Protein AF-A0A1S9AZ65-F1 (afdb_monomer_lite)

Radius of gyration: 19.3 Å; chains: 1; bounding box: 44×29×63 Å

Secondary structure (DSSP, 8-state):
-HHHHHHHHHHHHHHHHHHHHHHHHT---HHHHHHHHHTT-TT--HHHHHHHHHHHHHHHHHHHHHHHHHHHHHHTT-HHHHHHHHHHHHHHHHHHHHHHHHHS-S-S-HHHHHHHHHHHHHHHHHHHHHHHHHHHHHHHH--

Sequence (143 aa):
MTRILQRLFTGLLIVLLLGGIGNIILGVPADLADRSVTEDWGGVSDALLLRERVEATLWLLPWAALLGVTVWSIRYQRPVLFYWALLVGLSLLQVLPLMAVVAGRGTEPVWLYRFIVGMFGLLLLGQLTAVWQLIRLYRRGAS

Foldseek 3Di:
DVVVVLCVVLVVLVVVLCVLVCCLVVDDDVVNVVCCVVPVCPDPDVVVNVVVSVVSVVVNVLSVVLSVQSVVCVVVVPLLSNLVSLLVVLVVVLVVVVVVVVVPPPPDDPVVVVVSVVSNVVSVVSNVVSVVVNVVVVVVVVD

pLDDT: mean 78.17, std 14.32, range [46.81, 94.69]

Structure (mmCIF, N/CA/C/O backbone):
data_AF-A0A1S9AZ65-F1
#
_entry.id   AF-A0A1S9AZ65-F1
#
loop_
_atom_site.group_PDB
_atom_site.id
_atom_site.type_symbol
_atom_site.label_atom_id
_atom_site.label_alt_id
_atom_site.label_comp_id
_atom_site.label_asym_id
_atom_site.label_entity_id
_atom_site.label_seq_id
_atom_site.pdbx_PDB_ins_code
_atom_site.Cartn_x
_atom_site.Cartn_y
_atom_site.Cartn_z
_atom_site.occupancy
_atom_site.B_iso_or_equiv
_atom_site.auth_seq_id
_atom_site.auth_comp_id
_atom_site.auth_asym_id
_atom_site.auth_atom_id
_atom_site.pdbx_PDB_model_num
ATOM 1 N N . MET A 1 1 ? -13.312 10.356 12.622 1.00 54.31 1 MET A N 1
ATOM 2 C CA . MET A 1 1 ? -11.893 10.177 12.233 1.00 54.31 1 MET A CA 1
ATOM 3 C C . MET A 1 1 ? -11.679 8.964 11.318 1.00 54.31 1 MET A C 1
ATOM 5 O O . MET A 1 1 ? -11.091 9.127 10.260 1.00 54.31 1 MET A O 1
ATOM 9 N N . THR A 1 2 ? -12.236 7.788 11.635 1.00 71.25 2 THR A N 1
ATOM 10 C CA . THR A 1 2 ? -12.154 6.557 10.811 1.00 71.25 2 THR A CA 1
ATOM 11 C C . THR A 1 2 ? -12.604 6.715 9.356 1.00 71.25 2 THR A C 1
ATOM 13 O O . THR A 1 2 ? -11.919 6.224 8.472 1.00 71.25 2 THR A O 1
ATOM 16 N N . ARG A 1 3 ? -13.693 7.446 9.075 1.00 81.19 3 ARG A N 1
ATOM 17 C CA . ARG A 1 3 ? -14.205 7.608 7.695 1.00 81.19 3 ARG A CA 1
ATOM 18 C C . ARG A 1 3 ? -13.261 8.373 6.764 1.00 81.19 3 ARG A C 1
ATOM 20 O O . ARG A 1 3 ? -13.162 8.033 5.594 1.00 81.19 3 ARG A O 1
ATOM 27 N N . ILE A 1 4 ? -12.585 9.407 7.272 1.00 86.62 4 ILE A N 1
ATOM 28 C CA . ILE A 1 4 ? -11.627 10.188 6.473 1.00 86.62 4 ILE A CA 1
ATOM 29 C C . ILE A 1 4 ? -10.418 9.311 6.159 1.00 86.62 4 ILE A C 1
ATOM 31 O O . ILE A 1 4 ? -10.050 9.184 5.000 1.00 86.62 4 ILE A O 1
ATOM 35 N N . LEU A 1 5 ? -9.873 8.628 7.170 1.00 87.38 5 LEU A N 1
ATOM 36 C CA . LEU A 1 5 ? -8.752 7.705 6.995 1.00 87.38 5 LEU A CA 1
ATOM 37 C C . LEU A 1 5 ? -9.087 6.559 6.025 1.00 87.38 5 LEU A C 1
ATOM 39 O O . LEU A 1 5 ? -8.284 6.244 5.157 1.00 87.38 5 LEU A O 1
ATOM 43 N N . GLN A 1 6 ? -10.292 5.988 6.116 1.00 89.25 6 GLN A N 1
ATOM 44 C CA . GLN A 1 6 ? -10.793 4.976 5.179 1.00 89.25 6 GLN A CA 1
ATOM 45 C C . GLN A 1 6 ? -10.848 5.495 3.742 1.00 89.25 6 GLN A C 1
ATOM 47 O O . GLN A 1 6 ? -10.385 4.809 2.836 1.00 89.25 6 GLN A O 1
ATOM 52 N N . ARG A 1 7 ? -11.382 6.705 3.527 1.00 90.62 7 ARG A N 1
ATOM 53 C CA . ARG A 1 7 ? -11.445 7.328 2.196 1.00 90.62 7 ARG A CA 1
ATOM 54 C C . ARG A 1 7 ? -10.057 7.633 1.645 1.00 90.62 7 ARG A C 1
ATOM 56 O O . ARG A 1 7 ? -9.803 7.306 0.495 1.00 90.62 7 ARG A O 1
ATOM 63 N N . LEU A 1 8 ? -9.172 8.207 2.461 1.00 90.62 8 LEU A N 1
ATOM 64 C CA . LEU A 1 8 ? -7.802 8.524 2.053 1.00 90.62 8 LEU A CA 1
ATOM 65 C C . LEU A 1 8 ? -7.034 7.259 1.677 1.00 90.62 8 LEU A C 1
ATOM 67 O O . LEU A 1 8 ? -6.415 7.216 0.622 1.00 90.62 8 LEU A O 1
ATOM 71 N N . PHE A 1 9 ? -7.128 6.211 2.496 1.00 90.94 9 PHE A N 1
ATOM 72 C CA . PHE A 1 9 ? -6.431 4.958 2.232 1.00 90.94 9 PHE A CA 1
ATOM 73 C C . PHE A 1 9 ? -7.005 4.210 1.022 1.00 90.94 9 PHE A C 1
ATOM 75 O O . PHE A 1 9 ? -6.255 3.771 0.159 1.00 90.94 9 PHE A O 1
ATOM 82 N N . THR A 1 10 ? -8.333 4.129 0.900 1.00 92.75 10 THR A N 1
ATOM 83 C CA . THR A 1 10 ? -8.981 3.515 -0.274 1.00 92.75 10 THR A CA 1
ATOM 84 C C . THR A 1 10 ? -8.644 4.290 -1.549 1.00 92.75 10 THR A C 1
ATOM 86 O O . THR A 1 10 ? -8.306 3.686 -2.561 1.00 92.75 10 THR A O 1
ATOM 89 N N . GLY A 1 11 ? -8.690 5.626 -1.495 1.00 92.56 11 GLY A N 1
ATOM 90 C CA . GLY A 1 11 ? -8.317 6.496 -2.609 1.00 92.56 11 GLY A CA 1
ATOM 91 C C . GLY A 1 11 ? -6.857 6.316 -3.017 1.00 92.56 11 GLY A C 1
ATOM 92 O O . GLY A 1 11 ? -6.579 6.171 -4.202 1.00 92.56 11 GLY A O 1
ATOM 93 N N . LEU A 1 12 ? -5.941 6.229 -2.048 1.00 91.25 12 LEU A N 1
ATOM 94 C CA . LEU A 1 12 ? -4.529 5.938 -2.298 1.00 91.25 12 LEU A CA 1
ATOM 95 C C . LEU A 1 12 ? -4.347 4.601 -3.031 1.00 91.25 12 LEU A C 1
ATOM 97 O O . LEU A 1 12 ? -3.639 4.552 -4.031 1.00 91.25 12 LEU A O 1
ATOM 101 N N . LEU A 1 13 ? -5.019 3.536 -2.583 1.00 91.62 13 LEU A N 1
ATOM 102 C CA . LEU A 1 13 ? -4.942 2.223 -3.236 1.00 91.62 13 LEU A CA 1
ATOM 103 C C . LEU A 1 13 ? -5.494 2.243 -4.663 1.00 91.62 13 LEU A C 1
ATOM 105 O O . LEU A 1 13 ? -4.904 1.631 -5.549 1.00 91.62 13 LEU A O 1
ATOM 109 N N . ILE A 1 14 ? -6.590 2.968 -4.902 1.00 92.56 14 ILE A N 1
ATOM 110 C CA . ILE A 1 14 ? -7.137 3.148 -6.252 1.00 92.56 14 ILE A CA 1
ATOM 111 C C . ILE A 1 14 ? -6.130 3.881 -7.141 1.00 92.56 14 ILE A C 1
ATOM 113 O O . ILE A 1 14 ? -5.885 3.437 -8.256 1.00 92.56 14 ILE A O 1
ATOM 117 N N . VAL A 1 15 ? -5.515 4.963 -6.655 1.00 90.44 15 VAL A N 1
ATOM 118 C CA . VAL A 1 15 ? -4.503 5.714 -7.416 1.00 90.44 15 VAL A CA 1
ATOM 119 C C . VAL A 1 15 ? -3.294 4.838 -7.746 1.00 90.44 15 VAL A C 1
ATOM 121 O O . VAL A 1 15 ? -2.844 4.847 -8.888 1.00 90.44 15 VAL A O 1
ATOM 124 N N . LEU A 1 16 ? -2.802 4.039 -6.793 1.00 87.12 16 LEU A N 1
ATOM 125 C CA . LEU A 1 16 ? -1.688 3.110 -7.024 1.00 87.12 16 LEU A CA 1
ATOM 126 C C . LEU A 1 16 ? -2.032 2.052 -8.075 1.00 87.12 16 LEU A C 1
ATOM 128 O O . LEU A 1 16 ? -1.231 1.786 -8.968 1.00 87.12 16 LEU A O 1
ATOM 132 N N . LEU A 1 17 ? -3.235 1.479 -8.002 1.00 88.56 17 LEU A N 1
ATOM 133 C CA . LEU A 1 17 ? -3.701 0.497 -8.977 1.00 88.56 17 LEU A CA 1
ATOM 134 C C . LEU A 1 17 ? -3.888 1.111 -10.361 1.00 88.56 17 LEU A C 1
ATOM 136 O O . LEU A 1 17 ? -3.423 0.535 -11.335 1.00 88.56 17 LEU A O 1
ATOM 140 N N . LEU A 1 18 ? -4.521 2.281 -10.463 1.00 88.44 18 LEU A N 1
ATOM 141 C CA . LEU A 1 18 ? -4.693 2.975 -11.740 1.00 88.44 18 LEU A CA 1
ATOM 142 C C . LEU A 1 18 ? -3.348 3.391 -12.341 1.00 88.44 18 LEU A C 1
ATOM 144 O O . LEU A 1 18 ? -3.165 3.247 -13.545 1.00 88.44 18 LEU A O 1
ATOM 148 N N . GLY A 1 19 ? -2.398 3.847 -11.520 1.00 83.38 19 GLY A N 1
ATOM 149 C CA . GLY A 1 19 ? -1.040 4.166 -11.960 1.00 83.38 19 GLY A CA 1
ATOM 150 C C . GLY A 1 19 ? -0.297 2.935 -12.482 1.00 83.38 19 GLY A C 1
ATOM 151 O O . GLY A 1 19 ? 0.276 2.979 -13.568 1.00 83.38 19 GLY A O 1
ATOM 152 N N . GLY A 1 20 ? -0.362 1.812 -11.760 1.00 81.94 20 GLY A N 1
ATOM 153 C CA . GLY A 1 20 ? 0.269 0.567 -12.199 1.00 81.94 20 GLY A CA 1
ATOM 154 C C . GLY A 1 20 ? -0.396 -0.044 -13.436 1.00 81.94 20 GLY A C 1
ATOM 155 O O . GLY A 1 20 ? 0.300 -0.443 -14.363 1.00 81.94 20 GLY A O 1
ATOM 156 N N . ILE A 1 21 ? -1.732 -0.047 -13.511 1.00 83.00 21 ILE A N 1
ATOM 157 C CA . ILE A 1 21 ? -2.475 -0.475 -14.708 1.00 83.00 21 ILE A CA 1
ATOM 158 C C . ILE A 1 21 ? -2.145 0.441 -15.892 1.00 83.00 21 ILE A C 1
ATOM 160 O O . ILE A 1 21 ? -1.910 -0.052 -16.990 1.00 83.00 21 ILE A O 1
ATOM 164 N N . GLY A 1 22 ? -2.080 1.757 -15.674 1.00 78.31 22 GLY A N 1
ATOM 165 C CA . GLY A 1 22 ? -1.672 2.727 -16.689 1.00 78.31 22 GLY A CA 1
ATOM 166 C C . GLY A 1 22 ? -0.281 2.424 -17.241 1.00 78.31 22 GLY A C 1
ATOM 167 O O . GLY A 1 22 ? -0.111 2.408 -18.455 1.00 78.31 22 GLY A O 1
ATOM 168 N N . ASN A 1 23 ? 0.675 2.086 -16.372 1.00 72.06 23 ASN A N 1
ATOM 169 C CA . ASN A 1 23 ? 2.024 1.686 -16.777 1.00 72.06 23 ASN A CA 1
ATOM 170 C C . ASN A 1 23 ? 2.038 0.378 -17.597 1.00 72.06 23 ASN A C 1
ATOM 172 O O . ASN A 1 23 ? 2.802 0.250 -18.547 1.00 72.06 23 ASN A O 1
ATOM 176 N N . ILE A 1 24 ? 1.162 -0.581 -17.272 1.00 74.12 24 ILE A N 1
ATOM 177 C CA . ILE A 1 24 ? 1.030 -1.844 -18.023 1.00 74.12 24 ILE A CA 1
ATOM 178 C C . ILE A 1 24 ? 0.366 -1.625 -19.392 1.00 74.12 24 ILE A C 1
ATOM 180 O O . ILE A 1 24 ? 0.790 -2.220 -20.383 1.00 74.12 24 ILE A O 1
ATOM 184 N N . ILE A 1 25 ? -0.685 -0.797 -19.461 1.00 70.94 25 ILE A N 1
ATOM 185 C CA . ILE A 1 25 ? -1.472 -0.567 -20.686 1.00 70.94 25 ILE A CA 1
ATOM 186 C C . ILE A 1 25 ? -0.731 0.344 -21.667 1.00 70.94 25 ILE A C 1
ATOM 188 O O . ILE A 1 25 ? -0.703 0.051 -22.860 1.00 70.94 25 ILE A O 1
ATOM 192 N N . LEU A 1 26 ? -0.119 1.428 -21.185 1.00 66.25 26 LEU A N 1
ATOM 193 C CA . LEU A 1 26 ? 0.621 2.388 -22.016 1.00 66.25 26 LEU A CA 1
ATOM 194 C C . LEU A 1 26 ? 2.015 1.879 -22.415 1.00 66.25 26 LEU A C 1
ATOM 196 O O . LEU A 1 26 ? 2.817 2.659 -22.916 1.00 66.25 26 LEU A O 1
ATOM 200 N N . GLY A 1 27 ? 2.294 0.594 -22.177 1.00 54.38 27 GLY A N 1
ATOM 201 C CA . GLY A 1 27 ? 3.597 -0.052 -22.250 1.00 54.38 27 GLY A CA 1
ATOM 202 C C . GLY A 1 27 ? 4.443 0.310 -23.468 1.00 54.38 27 GLY A C 1
ATOM 203 O O . GLY A 1 27 ? 4.447 -0.406 -24.464 1.00 54.38 27 GLY A O 1
ATOM 204 N N . VAL A 1 28 ? 5.240 1.359 -23.302 1.00 50.47 28 VAL A N 1
ATOM 205 C CA . VAL A 1 28 ? 6.684 1.332 -23.504 1.00 50.47 28 VAL A CA 1
ATOM 206 C C . VAL A 1 28 ? 7.267 1.975 -22.243 1.00 50.47 28 VAL A C 1
ATOM 208 O O . VAL A 1 28 ? 7.140 3.191 -22.082 1.00 50.47 28 VAL A O 1
ATOM 211 N N . PRO A 1 29 ? 7.831 1.211 -21.288 1.00 54.34 29 PRO A N 1
ATOM 212 C CA . PRO A 1 29 ? 8.609 1.832 -20.227 1.00 54.34 29 PRO A CA 1
ATOM 213 C C . PRO A 1 29 ? 9.713 2.648 -20.906 1.00 54.34 29 PRO A C 1
ATOM 215 O O . PRO A 1 29 ? 10.338 2.165 -21.847 1.00 54.34 29 PRO A O 1
ATOM 218 N N . ALA A 1 30 ? 9.926 3.892 -20.477 1.00 50.28 30 ALA A N 1
ATOM 219 C CA . ALA A 1 30 ? 10.896 4.796 -21.105 1.00 50.28 30 ALA A CA 1
ATOM 220 C C . ALA A 1 30 ? 12.295 4.156 -21.255 1.00 50.28 30 ALA A C 1
ATOM 222 O O . ALA A 1 30 ? 12.993 4.413 -22.227 1.00 50.28 30 ALA A O 1
ATOM 223 N N . ASP A 1 31 ? 12.639 3.233 -20.353 1.00 49.84 31 ASP A N 1
ATOM 224 C CA . ASP A 1 31 ? 13.863 2.426 -20.382 1.00 49.84 31 ASP A CA 1
ATOM 225 C C . ASP A 1 31 ? 13.941 1.480 -21.607 1.00 49.84 31 ASP A C 1
ATOM 227 O O . ASP A 1 31 ? 15.008 1.306 -22.184 1.00 49.84 31 ASP A O 1
ATOM 231 N N . LEU A 1 32 ? 12.821 0.911 -22.084 1.00 49.16 32 LEU A N 1
ATOM 232 C CA . LEU A 1 32 ? 12.785 0.107 -23.319 1.00 49.16 32 LEU A CA 1
ATOM 233 C C . LEU A 1 32 ? 12.868 0.975 -24.581 1.00 49.16 32 LEU A C 1
ATOM 235 O O . LEU A 1 32 ? 13.454 0.536 -25.566 1.00 49.16 32 LEU A O 1
ATOM 239 N N . ALA A 1 33 ? 12.322 2.196 -24.565 1.00 48.72 33 ALA A N 1
ATOM 240 C CA . ALA A 1 33 ? 12.480 3.131 -25.681 1.00 48.72 33 ALA A CA 1
ATOM 241 C C . ALA A 1 33 ? 13.954 3.545 -25.838 1.00 48.72 33 ALA A C 1
ATOM 243 O O . ALA A 1 33 ? 14.498 3.444 -26.937 1.00 48.72 33 ALA A O 1
ATOM 244 N N . ASP A 1 34 ? 14.627 3.897 -24.740 1.00 50.00 34 ASP A N 1
ATOM 245 C CA . ASP A 1 34 ? 16.045 4.284 -24.753 1.00 50.00 34 ASP A CA 1
ATOM 246 C C . ASP A 1 34 ? 16.982 3.098 -25.058 1.00 50.00 34 ASP A C 1
ATOM 248 O O . ASP A 1 34 ? 17.971 3.246 -25.789 1.00 50.00 34 ASP A O 1
ATOM 252 N N . ARG A 1 35 ? 16.652 1.886 -24.586 1.00 50.38 35 ARG A N 1
ATOM 253 C CA . ARG A 1 35 ? 17.406 0.665 -24.927 1.00 50.38 35 ARG A CA 1
ATOM 254 C C . ARG A 1 35 ? 17.186 0.214 -26.364 1.00 50.38 35 ARG A C 1
ATOM 256 O O . ARG A 1 35 ? 18.152 -0.189 -27.004 1.00 50.38 35 ARG A O 1
ATOM 263 N N . SER A 1 36 ? 15.974 0.364 -26.907 1.00 49.69 36 SER A N 1
ATOM 264 C CA . SER A 1 36 ? 15.669 0.034 -28.311 1.00 49.69 36 SER A CA 1
ATOM 265 C C . SER A 1 36 ? 16.539 0.794 -29.315 1.00 49.69 36 SER A C 1
ATOM 267 O O . SER A 1 36 ? 16.862 0.265 -30.376 1.00 49.69 36 SER A O 1
ATOM 269 N N . VAL A 1 37 ? 16.960 2.008 -28.946 1.00 52.22 37 VAL A N 1
ATOM 270 C CA . VAL A 1 37 ? 17.804 2.892 -29.761 1.00 52.22 37 VAL A CA 1
ATOM 271 C C . VAL A 1 37 ? 19.297 2.591 -29.590 1.00 52.22 37 VAL A C 1
ATOM 273 O O . VAL A 1 37 ? 20.075 2.817 -30.513 1.00 52.22 37 VAL A O 1
ATOM 276 N N . THR A 1 38 ? 19.715 2.086 -28.427 1.00 53.28 38 THR A N 1
ATOM 277 C CA . THR A 1 38 ? 21.135 1.855 -28.104 1.00 53.28 38 THR A CA 1
ATOM 278 C C . THR A 1 38 ? 21.612 0.423 -28.368 1.00 53.28 38 THR A C 1
ATOM 280 O O . THR A 1 38 ? 22.791 0.231 -28.657 1.00 53.28 38 THR A O 1
ATOM 283 N N . GLU A 1 39 ? 20.723 -0.572 -28.337 1.00 52.06 39 GLU A N 1
ATOM 284 C CA . GLU A 1 39 ? 21.054 -1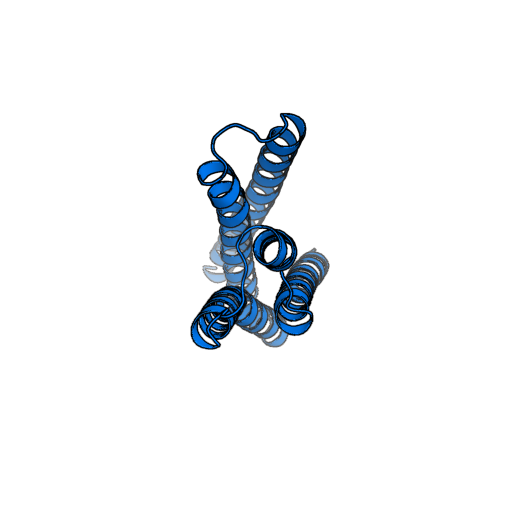.999 -28.487 1.00 52.06 39 GLU A CA 1
ATOM 285 C C . GLU A 1 39 ? 20.316 -2.648 -29.680 1.00 52.06 39 GLU A C 1
ATOM 287 O O . GLU A 1 39 ? 19.653 -3.653 -29.494 1.00 52.06 39 GLU A O 1
ATOM 292 N N . ASP A 1 40 ? 20.369 -2.063 -30.886 1.00 52.72 40 ASP A N 1
ATOM 293 C CA . ASP A 1 40 ? 19.879 -2.624 -32.175 1.00 52.72 40 ASP A CA 1
ATOM 294 C C . ASP A 1 40 ? 18.821 -3.751 -32.047 1.00 52.72 40 ASP A C 1
ATOM 296 O O . ASP A 1 40 ? 19.062 -4.932 -32.316 1.00 52.72 40 ASP A O 1
ATOM 300 N N . TRP A 1 41 ? 17.637 -3.391 -31.535 1.00 54.75 41 TRP A N 1
ATOM 301 C CA . TRP A 1 41 ? 16.602 -4.337 -31.111 1.00 54.75 41 TRP A CA 1
ATOM 302 C C . TRP A 1 41 ? 15.759 -4.847 -32.291 1.00 54.75 41 TRP A C 1
ATOM 304 O O . TRP A 1 41 ? 14.527 -4.843 -32.254 1.00 54.75 41 TRP A O 1
ATOM 314 N N . GLY A 1 42 ? 16.409 -5.395 -33.319 1.00 49.50 42 GLY A N 1
ATOM 315 C CA . GLY A 1 42 ? 15.756 -6.185 -34.372 1.00 49.50 42 GLY A CA 1
ATOM 316 C C . GLY A 1 42 ? 15.066 -7.469 -33.869 1.00 49.50 42 GLY A C 1
ATOM 317 O O . GLY A 1 42 ? 14.580 -8.260 -34.674 1.00 49.50 42 GLY A O 1
ATOM 318 N N . GLY A 1 43 ? 15.015 -7.698 -32.551 1.00 49.34 43 GLY A N 1
ATOM 319 C CA . GLY A 1 43 ? 14.444 -8.891 -31.937 1.00 49.34 43 GLY A CA 1
ATOM 320 C C . GLY A 1 43 ? 14.182 -8.767 -30.436 1.00 49.34 43 GLY A C 1
ATOM 321 O O . GLY A 1 43 ? 14.640 -9.625 -29.679 1.00 49.34 43 GLY A O 1
ATOM 322 N N . VAL A 1 44 ? 13.423 -7.757 -29.976 1.00 54.84 44 VAL A N 1
ATOM 323 C CA . VAL A 1 44 ? 12.746 -7.879 -28.666 1.00 54.84 44 VAL A CA 1
ATOM 324 C C . VAL A 1 44 ? 11.841 -9.105 -28.779 1.00 54.84 44 VAL A C 1
ATOM 326 O O . VAL A 1 44 ? 10.777 -9.037 -29.388 1.00 54.84 44 VAL A O 1
ATOM 329 N N . SER A 1 45 ? 12.278 -10.264 -28.282 1.00 60.25 45 SER A N 1
ATOM 330 C CA . SER A 1 45 ? 11.423 -11.449 -28.335 1.00 60.25 45 SER A CA 1
ATOM 331 C C . SER A 1 45 ? 10.130 -11.137 -27.581 1.00 60.25 45 SER A C 1
ATOM 333 O O . SER A 1 45 ? 10.187 -10.584 -26.479 1.00 60.25 45 SER A O 1
ATOM 335 N N . ASP A 1 46 ? 8.978 -11.518 -28.132 1.00 65.75 46 ASP A N 1
ATOM 336 C CA . ASP A 1 46 ? 7.679 -11.371 -27.460 1.00 65.75 46 ASP A CA 1
ATOM 337 C C . ASP A 1 46 ? 7.708 -11.926 -26.025 1.00 65.75 46 ASP A C 1
ATOM 339 O O . ASP A 1 46 ? 7.008 -11.440 -25.140 1.00 65.75 46 ASP A O 1
ATOM 343 N N . ALA A 1 47 ? 8.586 -12.900 -25.763 1.00 64.62 47 ALA A N 1
ATOM 344 C CA . ALA A 1 47 ? 8.840 -13.471 -24.448 1.00 64.62 47 ALA A CA 1
ATOM 345 C C . ALA A 1 47 ? 9.368 -12.461 -23.409 1.00 64.62 47 ALA A C 1
ATOM 347 O O . ALA A 1 47 ? 9.006 -12.564 -22.236 1.00 64.62 47 ALA A O 1
ATOM 348 N N . LEU A 1 48 ? 10.192 -11.484 -23.803 1.00 68.75 48 LEU A N 1
ATOM 349 C CA . LEU A 1 48 ? 10.752 -10.483 -22.886 1.00 68.75 48 LEU A CA 1
ATOM 350 C C . LEU A 1 48 ? 9.695 -9.435 -22.503 1.00 68.75 48 LEU A C 1
ATOM 352 O O . LEU A 1 48 ? 9.498 -9.167 -21.319 1.00 68.75 48 LEU A O 1
ATOM 356 N N . LEU A 1 49 ? 8.922 -8.959 -23.485 1.00 68.31 49 LEU A N 1
ATOM 357 C CA . LEU A 1 49 ? 7.765 -8.083 -23.256 1.00 68.31 49 LEU A CA 1
ATOM 358 C C . LEU A 1 49 ? 6.679 -8.777 -22.424 1.00 68.31 49 LEU A C 1
ATOM 360 O O . LEU A 1 49 ? 6.078 -8.166 -21.538 1.00 68.31 49 LEU A O 1
ATOM 364 N N . LEU A 1 50 ? 6.434 -10.067 -22.676 1.00 72.31 50 LEU A N 1
ATOM 365 C CA . LEU A 1 50 ? 5.500 -10.868 -21.889 1.00 72.31 50 LEU A CA 1
ATOM 366 C C . LEU A 1 50 ? 5.979 -11.004 -20.439 1.00 72.31 50 LEU A C 1
ATOM 368 O O . LEU A 1 50 ? 5.175 -10.851 -19.520 1.00 72.31 50 LEU A O 1
ATOM 372 N N . ARG A 1 51 ? 7.277 -11.248 -20.220 1.00 76.00 51 ARG A N 1
ATOM 373 C CA . ARG A 1 51 ? 7.862 -11.358 -18.878 1.00 76.00 51 ARG A CA 1
ATOM 374 C C . ARG A 1 51 ? 7.705 -10.065 -18.086 1.00 76.00 51 ARG A C 1
ATOM 376 O O . ARG A 1 51 ? 7.242 -10.125 -16.950 1.00 76.00 51 ARG A O 1
ATOM 383 N N . GLU A 1 52 ? 8.028 -8.919 -18.676 1.00 71.62 52 GLU A N 1
ATOM 384 C CA . GLU A 1 52 ? 7.887 -7.625 -18.000 1.00 71.62 52 GLU A CA 1
ATOM 385 C C . GLU A 1 52 ? 6.424 -7.292 -17.689 1.00 71.62 52 GLU A C 1
ATOM 387 O O . GLU A 1 52 ? 6.112 -6.827 -16.592 1.00 71.62 52 GLU A O 1
ATOM 392 N N . ARG A 1 53 ? 5.492 -7.607 -18.600 1.00 74.50 53 ARG A N 1
ATOM 393 C CA . ARG A 1 53 ? 4.049 -7.456 -18.339 1.00 74.50 53 ARG A CA 1
ATOM 394 C C . ARG A 1 53 ? 3.569 -8.360 -17.210 1.00 74.50 53 ARG A C 1
ATOM 396 O O . ARG A 1 53 ? 2.772 -7.920 -16.380 1.00 74.50 53 ARG A O 1
ATOM 403 N N . VAL A 1 54 ? 4.032 -9.609 -17.169 1.00 78.69 54 VAL A N 1
ATOM 404 C CA . VAL A 1 54 ? 3.706 -10.547 -16.086 1.00 78.69 54 VAL A CA 1
ATOM 405 C C . VAL A 1 54 ? 4.266 -10.031 -14.766 1.00 78.69 54 VAL A C 1
ATOM 407 O O . VAL A 1 54 ? 3.521 -9.956 -13.795 1.00 78.69 54 VAL A O 1
ATOM 410 N N . GLU A 1 55 ? 5.526 -9.603 -14.729 1.00 76.81 55 GLU A N 1
ATOM 411 C CA . GLU A 1 55 ? 6.154 -9.051 -13.528 1.00 76.81 55 GLU A CA 1
ATOM 412 C C . GLU A 1 55 ? 5.420 -7.799 -13.025 1.00 76.81 55 GLU A C 1
ATOM 414 O O . GLU A 1 55 ? 5.042 -7.730 -11.853 1.00 76.81 55 GLU A O 1
ATOM 419 N N . ALA A 1 56 ? 5.102 -6.860 -13.918 1.00 74.12 56 ALA A N 1
ATOM 420 C CA . ALA A 1 56 ? 4.321 -5.671 -13.587 1.00 74.12 56 ALA A CA 1
ATOM 421 C C . ALA A 1 56 ? 2.900 -6.015 -13.095 1.00 74.12 56 ALA A C 1
ATOM 423 O O . ALA A 1 56 ? 2.389 -5.387 -12.167 1.00 74.12 56 ALA A O 1
ATOM 424 N N . THR A 1 57 ? 2.265 -7.044 -13.664 1.00 80.75 57 THR A N 1
ATOM 425 C CA . THR A 1 57 ? 0.941 -7.515 -13.221 1.00 80.75 57 THR A 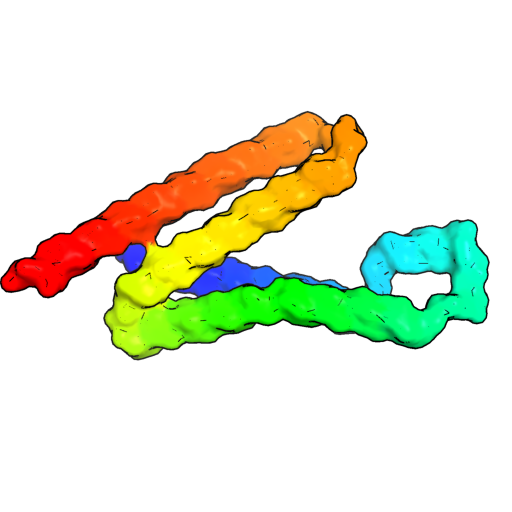CA 1
ATOM 426 C C . THR A 1 57 ? 1.011 -8.157 -11.837 1.00 80.75 57 THR A C 1
ATOM 428 O O . THR A 1 57 ? 0.164 -7.881 -10.984 1.00 80.75 57 THR A O 1
ATOM 431 N N . LEU A 1 58 ? 2.031 -8.980 -11.580 1.00 83.56 58 LEU A N 1
ATOM 432 C CA . LEU A 1 58 ? 2.263 -9.591 -10.270 1.00 83.56 58 LEU A CA 1
ATOM 433 C C . LEU A 1 58 ? 2.464 -8.522 -9.192 1.00 83.56 58 LEU A C 1
ATOM 435 O O . LEU A 1 58 ? 1.967 -8.678 -8.077 1.00 83.56 58 LEU A O 1
ATOM 439 N N . TRP A 1 59 ? 3.095 -7.401 -9.544 1.00 80.25 59 TRP A N 1
ATOM 440 C CA . TRP A 1 59 ? 3.249 -6.245 -8.663 1.00 80.25 59 TRP A CA 1
ATOM 441 C C . TRP A 1 59 ? 1.933 -5.567 -8.271 1.00 80.25 59 TRP A C 1
ATOM 443 O O . TRP A 1 59 ? 1.859 -4.965 -7.198 1.00 80.25 59 TRP A O 1
ATOM 453 N N . LEU A 1 60 ? 0.879 -5.678 -9.083 1.00 85.12 60 LEU A N 1
ATOM 454 C CA . LEU A 1 60 ? -0.438 -5.123 -8.759 1.00 85.12 60 LEU A CA 1
ATOM 455 C C . LEU A 1 60 ? -1.258 -6.013 -7.822 1.00 85.12 60 LEU A C 1
ATOM 457 O O . LEU A 1 60 ? -2.148 -5.507 -7.131 1.00 85.12 60 LEU A O 1
ATOM 461 N N . LEU A 1 61 ? -0.972 -7.319 -7.768 1.00 88.00 6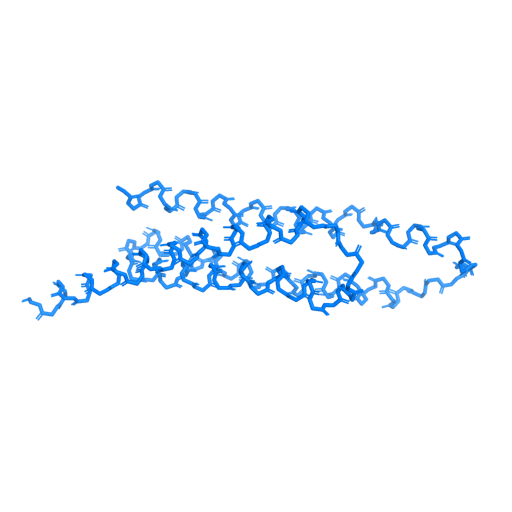1 LEU A N 1
ATOM 462 C CA . LEU A 1 61 ? -1.759 -8.276 -6.984 1.00 88.00 61 LEU A CA 1
ATOM 463 C C . LEU A 1 61 ? -1.831 -7.927 -5.489 1.00 88.00 61 LEU A C 1
ATOM 465 O O . LEU A 1 61 ? -2.947 -7.919 -4.958 1.00 88.00 61 LEU A O 1
ATOM 469 N N . PRO A 1 62 ? -0.723 -7.582 -4.795 1.00 88.81 62 PRO A N 1
ATOM 470 C CA . PRO A 1 62 ? -0.785 -7.195 -3.388 1.00 88.81 62 PRO A CA 1
ATOM 471 C C . PRO A 1 62 ? -1.695 -5.985 -3.162 1.00 88.81 62 PRO A C 1
ATOM 473 O O . PRO A 1 62 ? -2.486 -5.981 -2.221 1.00 88.81 62 PRO A O 1
ATOM 476 N N . TRP A 1 63 ? -1.649 -4.989 -4.052 1.00 90.88 63 TRP A N 1
ATOM 477 C CA . TRP A 1 63 ? -2.467 -3.778 -3.956 1.00 90.88 63 TRP A CA 1
ATOM 478 C C . TRP A 1 63 ? -3.947 -4.054 -4.216 1.00 90.88 63 TRP A C 1
ATOM 480 O O . TRP A 1 63 ? -4.805 -3.539 -3.495 1.00 90.88 63 TRP A O 1
ATOM 490 N N . ALA A 1 64 ? -4.254 -4.908 -5.194 1.00 90.56 64 ALA A N 1
ATOM 491 C CA . ALA A 1 64 ? -5.621 -5.310 -5.511 1.00 90.56 64 ALA A CA 1
ATOM 492 C C . ALA A 1 64 ? -6.240 -6.117 -4.361 1.00 90.56 64 ALA A C 1
ATOM 494 O O . ALA A 1 64 ? -7.365 -5.836 -3.937 1.00 90.56 64 ALA A O 1
ATOM 495 N N . ALA A 1 65 ? -5.483 -7.064 -3.798 1.00 92.38 65 ALA A N 1
ATOM 496 C CA . ALA A 1 65 ? -5.895 -7.822 -2.623 1.00 92.38 65 ALA A CA 1
ATOM 497 C C . ALA A 1 65 ? -6.136 -6.897 -1.420 1.00 92.38 65 ALA A C 1
ATOM 499 O O . ALA A 1 65 ? -7.171 -6.994 -0.754 1.00 92.38 65 ALA A O 1
ATOM 500 N N . LEU A 1 66 ? -5.228 -5.947 -1.176 1.00 94.25 66 LEU A N 1
ATOM 501 C CA . LEU A 1 66 ? -5.352 -4.990 -0.080 1.00 94.25 66 LEU A CA 1
ATOM 502 C C . LEU A 1 66 ? -6.570 -4.073 -0.242 1.00 94.25 66 LEU A C 1
ATOM 504 O O . LEU A 1 66 ? -7.278 -3.813 0.735 1.00 94.25 66 LEU A O 1
ATOM 508 N N . LEU A 1 67 ? -6.850 -3.612 -1.464 1.00 94.25 67 LEU A N 1
ATOM 509 C CA . LEU A 1 67 ? -8.057 -2.849 -1.770 1.00 94.25 67 LEU A CA 1
ATOM 510 C C . LEU A 1 67 ? -9.309 -3.690 -1.502 1.00 94.25 67 LEU A C 1
ATOM 512 O O . LEU A 1 67 ? -10.229 -3.206 -0.842 1.00 94.25 67 LEU A O 1
ATOM 516 N N . GLY A 1 68 ? -9.321 -4.954 -1.931 1.00 94.38 68 GLY A N 1
ATOM 517 C CA . GLY A 1 68 ? -10.414 -5.888 -1.660 1.00 94.38 68 GLY A CA 1
ATOM 518 C C . GLY A 1 68 ? -10.693 -6.039 -0.162 1.00 94.38 68 GLY A C 1
ATOM 519 O O . GLY A 1 68 ? -11.826 -5.835 0.280 1.00 94.38 68 GLY A O 1
ATOM 520 N N . VAL A 1 69 ? -9.654 -6.300 0.640 1.00 94.00 69 VAL A N 1
ATOM 521 C CA . VAL A 1 69 ? -9.765 -6.399 2.108 1.00 94.00 69 VAL A CA 1
ATOM 522 C C . VAL A 1 69 ? -10.216 -5.071 2.722 1.00 94.00 69 VAL A C 1
ATOM 524 O O . VAL A 1 69 ? -11.050 -5.063 3.630 1.00 94.00 69 VAL A O 1
ATOM 527 N N . THR A 1 70 ? -9.728 -3.941 2.211 1.00 93.12 70 THR A N 1
ATOM 528 C CA . THR A 1 70 ? -10.100 -2.604 2.695 1.00 93.12 70 THR A CA 1
ATOM 529 C C . THR A 1 70 ? -11.581 -2.328 2.446 1.00 93.12 70 THR A C 1
ATOM 531 O O . THR A 1 70 ? -12.312 -2.012 3.386 1.00 93.12 70 THR A O 1
ATOM 534 N N . VAL A 1 71 ? -12.064 -2.525 1.218 1.00 93.81 71 VAL A N 1
ATOM 535 C CA . VAL A 1 71 ? -13.481 -2.344 0.864 1.00 93.81 71 VAL A CA 1
ATOM 536 C C . VAL A 1 71 ? -14.361 -3.307 1.657 1.00 93.81 71 VAL A C 1
ATOM 538 O O . VAL A 1 71 ? -15.390 -2.896 2.198 1.00 93.81 71 VAL A O 1
ATOM 541 N N . TRP A 1 72 ? -13.939 -4.566 1.798 1.00 94.69 72 TRP A N 1
ATOM 542 C CA . TRP A 1 72 ? -14.640 -5.557 2.608 1.00 94.69 72 TRP A CA 1
ATOM 543 C C . TRP A 1 72 ? -14.752 -5.112 4.072 1.00 94.69 72 TRP A C 1
ATOM 545 O O . TRP A 1 72 ? -15.845 -5.100 4.640 1.00 94.69 72 TRP A O 1
ATOM 555 N N . SER A 1 73 ? -13.654 -4.648 4.670 1.00 92.44 73 SER A N 1
ATOM 556 C CA . SER A 1 73 ? -13.642 -4.163 6.053 1.00 92.44 73 SER A CA 1
ATOM 557 C C . SER A 1 73 ? -14.585 -2.973 6.273 1.00 92.44 73 SER A C 1
ATOM 559 O O . SER A 1 73 ? -15.242 -2.893 7.312 1.00 92.44 73 SER A O 1
ATOM 561 N N . ILE A 1 74 ? -14.714 -2.084 5.281 1.00 90.81 74 ILE A N 1
ATOM 562 C CA . ILE A 1 74 ? -15.622 -0.933 5.325 1.00 90.81 74 ILE A CA 1
ATOM 563 C C . ILE A 1 74 ? -17.075 -1.400 5.193 1.00 90.81 74 ILE A C 1
ATOM 565 O O . ILE A 1 74 ? -17.912 -1.018 6.012 1.00 90.81 74 ILE A O 1
ATOM 569 N N . ARG A 1 75 ? -17.372 -2.260 4.209 1.00 91.62 75 ARG A N 1
ATOM 570 C CA . ARG A 1 75 ? -18.729 -2.766 3.938 1.00 91.62 75 ARG A CA 1
ATOM 571 C C . ARG A 1 75 ? -19.320 -3.506 5.135 1.00 91.62 75 ARG A C 1
ATOM 573 O O . ARG A 1 75 ? -20.482 -3.294 5.464 1.00 91.62 75 ARG A O 1
ATOM 580 N N . TYR A 1 76 ? -18.521 -4.345 5.788 1.00 91.19 76 TYR A N 1
ATOM 581 C CA . TYR A 1 76 ? -18.954 -5.133 6.945 1.00 91.19 76 TYR A CA 1
ATOM 582 C C . TYR A 1 76 ? -18.681 -4.442 8.286 1.00 91.19 76 TYR A C 1
ATOM 584 O O . TYR A 1 76 ? -18.818 -5.075 9.329 1.00 91.19 76 TYR A O 1
ATOM 592 N N . GLN A 1 77 ? -18.281 -3.164 8.268 1.00 88.62 77 GLN A N 1
ATOM 593 C CA . GLN A 1 77 ? -17.991 -2.369 9.463 1.00 88.62 77 GLN A CA 1
ATOM 594 C C . GLN A 1 77 ? -17.046 -3.087 10.442 1.00 88.62 77 GLN A C 1
ATOM 596 O O . GLN A 1 77 ? -17.250 -3.064 11.653 1.00 88.62 77 GLN A O 1
ATOM 601 N N . ARG A 1 78 ? -16.001 -3.741 9.918 1.00 88.50 78 ARG A N 1
ATOM 602 C CA . ARG A 1 78 ? -14.993 -4.475 10.696 1.00 88.50 78 ARG A CA 1
ATOM 603 C C . ARG A 1 78 ? -13.746 -3.603 10.884 1.00 88.50 78 ARG A C 1
ATOM 605 O O . ARG A 1 78 ? -12.800 -3.721 10.102 1.00 88.50 78 ARG A O 1
ATOM 612 N N . PRO A 1 79 ? -13.696 -2.729 11.909 1.00 86.19 79 PRO A N 1
ATOM 613 C CA . PRO A 1 79 ? -12.609 -1.765 12.063 1.00 86.19 79 PRO A CA 1
ATOM 614 C C . PRO A 1 79 ? -11.256 -2.439 12.309 1.00 86.19 79 PRO A C 1
ATOM 616 O O . PRO A 1 79 ? -10.242 -1.944 11.838 1.00 86.19 79 PRO A O 1
ATOM 619 N N . VAL A 1 80 ? -11.233 -3.588 12.991 1.00 88.62 80 VAL A N 1
ATOM 620 C CA . VAL A 1 80 ? -10.002 -4.351 13.252 1.00 88.62 80 VAL A CA 1
ATOM 621 C C . VAL A 1 80 ? -9.332 -4.768 11.942 1.00 88.62 80 VA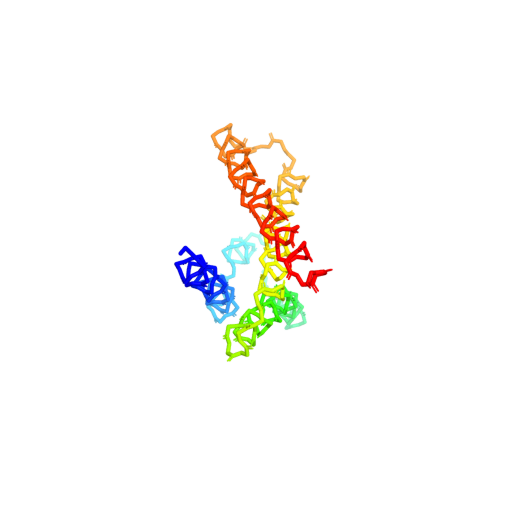L A C 1
ATOM 623 O O . VAL A 1 80 ? -8.144 -4.528 11.757 1.00 88.62 80 VAL A O 1
ATOM 626 N N . LEU A 1 81 ? -10.103 -5.316 11.000 1.00 90.38 81 LEU A N 1
ATOM 627 C CA . LEU A 1 81 ? -9.585 -5.706 9.687 1.00 90.38 81 LEU A CA 1
ATOM 628 C C . LEU A 1 81 ? -9.114 -4.504 8.871 1.00 90.38 81 LEU A C 1
ATOM 630 O O . LEU A 1 81 ? -8.108 -4.605 8.179 1.00 90.38 81 LEU A O 1
ATOM 634 N N . PHE A 1 82 ? -9.804 -3.365 8.984 1.00 92.19 82 PHE A N 1
ATOM 635 C CA . PHE A 1 82 ? -9.362 -2.131 8.340 1.00 92.19 82 PHE A CA 1
ATOM 636 C C . PHE A 1 82 ? -7.982 -1.701 8.849 1.00 92.19 82 PHE A C 1
ATOM 638 O O . PHE A 1 82 ? -7.105 -1.400 8.048 1.00 92.19 82 PHE A O 1
ATOM 645 N N . TYR A 1 83 ? -7.766 -1.691 10.168 1.00 91.31 83 TYR A N 1
ATOM 646 C CA . TYR A 1 83 ? -6.473 -1.299 10.731 1.00 91.31 83 TYR A CA 1
ATOM 647 C C . TYR A 1 83 ? -5.361 -2.304 10.417 1.00 91.31 83 TYR A C 1
ATOM 649 O O . TYR A 1 83 ? -4.228 -1.884 10.204 1.00 91.31 83 TYR A O 1
ATOM 657 N N . TRP A 1 84 ? -5.674 -3.597 10.306 1.00 89.81 84 TRP A N 1
ATOM 658 C CA . TRP A 1 84 ? -4.732 -4.591 9.785 1.00 89.81 84 TRP A CA 1
ATOM 659 C C . TRP A 1 84 ? -4.359 -4.329 8.324 1.00 89.81 84 TRP A C 1
ATOM 661 O O . TRP A 1 84 ? -3.176 -4.280 8.002 1.00 89.81 84 TRP A O 1
ATOM 671 N N . ALA A 1 85 ? -5.345 -4.102 7.452 1.00 92.31 85 ALA A N 1
ATOM 672 C CA . ALA A 1 85 ? -5.097 -3.770 6.049 1.00 92.31 85 ALA A CA 1
ATOM 673 C C . ALA A 1 85 ? -4.296 -2.467 5.907 1.00 92.31 85 ALA A C 1
ATOM 675 O O . ALA A 1 85 ? -3.372 -2.394 5.101 1.00 92.31 85 ALA A O 1
ATOM 676 N N . LEU A 1 86 ? -4.602 -1.465 6.736 1.00 91.56 86 LEU A N 1
ATOM 677 C CA . LEU A 1 86 ? -3.854 -0.215 6.807 1.00 91.56 86 LEU A CA 1
ATOM 678 C C . LEU A 1 86 ? -2.396 -0.461 7.208 1.00 91.56 86 LEU A C 1
ATOM 680 O O . LEU A 1 86 ? -1.503 0.039 6.536 1.00 91.56 86 LEU A O 1
ATOM 684 N N . LEU A 1 87 ? -2.141 -1.251 8.256 1.00 92.81 87 LEU A N 1
ATOM 685 C CA . LEU A 1 87 ? -0.778 -1.587 8.678 1.00 92.81 87 LEU A CA 1
ATOM 686 C C . LEU A 1 87 ? 0.006 -2.289 7.572 1.00 92.81 87 LEU A C 1
ATOM 688 O O . LEU A 1 87 ? 1.110 -1.858 7.254 1.00 92.81 87 LEU A O 1
ATOM 692 N N . VAL A 1 88 ? -0.581 -3.318 6.957 1.00 92.25 88 VAL A N 1
ATOM 693 C CA . VAL A 1 88 ? 0.058 -4.057 5.859 1.00 92.25 88 VAL A CA 1
ATOM 694 C C . VAL A 1 88 ? 0.344 -3.130 4.676 1.00 92.25 88 VAL A C 1
ATOM 696 O O . VAL A 1 88 ? 1.454 -3.142 4.151 1.00 92.25 88 VAL A O 1
ATOM 699 N N . GLY A 1 89 ? -0.609 -2.279 4.291 1.00 90.75 89 GLY A N 1
ATOM 700 C CA . GLY A 1 89 ? -0.420 -1.327 3.195 1.00 90.75 89 GLY A CA 1
ATOM 701 C C . GLY A 1 89 ? 0.673 -0.303 3.457 1.00 90.75 89 GLY A C 1
ATOM 702 O O . GLY A 1 89 ? 1.499 -0.056 2.582 1.00 90.75 89 GLY A O 1
ATOM 703 N N . LEU A 1 90 ? 0.710 0.266 4.665 1.00 91.25 90 LEU A N 1
ATOM 704 C CA . LEU A 1 90 ? 1.768 1.198 5.059 1.00 91.25 90 LEU A CA 1
ATOM 705 C C . LEU A 1 90 ? 3.141 0.513 5.056 1.00 91.25 90 LEU A C 1
ATOM 707 O O . LEU A 1 90 ? 4.105 1.115 4.592 1.00 91.25 90 LEU A O 1
ATOM 711 N N . SER A 1 91 ? 3.229 -0.745 5.496 1.00 89.38 91 SER A N 1
ATOM 712 C CA . SER A 1 91 ? 4.476 -1.518 5.440 1.00 89.38 91 SER A CA 1
ATOM 713 C C . SER A 1 91 ? 4.927 -1.791 4.003 1.00 89.38 91 SER A C 1
ATOM 715 O O . SER A 1 91 ? 6.099 -1.608 3.687 1.00 89.38 91 SER A O 1
ATOM 717 N N . LEU A 1 92 ? 4.016 -2.166 3.099 1.00 87.06 92 LEU A N 1
ATOM 718 C CA . LEU A 1 92 ? 4.353 -2.359 1.681 1.00 87.06 92 LEU A CA 1
ATOM 719 C C . LEU A 1 92 ? 4.853 -1.059 1.031 1.00 87.06 92 LEU A C 1
ATOM 721 O O . LEU A 1 92 ? 5.832 -1.077 0.284 1.00 87.06 92 LEU A O 1
ATOM 725 N N . LEU A 1 93 ? 4.232 0.077 1.366 1.00 86.88 93 LEU A N 1
ATOM 726 C CA . LEU A 1 93 ? 4.659 1.398 0.892 1.00 86.88 93 LEU A CA 1
ATOM 727 C C . LEU A 1 93 ? 6.032 1.822 1.422 1.00 86.88 93 LEU A C 1
ATOM 729 O O . LEU A 1 93 ? 6.711 2.604 0.767 1.00 86.88 93 LEU A O 1
ATOM 733 N N . GLN A 1 94 ? 6.451 1.322 2.584 1.00 83.75 94 GLN A N 1
ATOM 734 C CA . GLN A 1 94 ? 7.784 1.579 3.138 1.00 83.75 94 GLN A CA 1
ATOM 735 C C . GLN A 1 94 ? 8.869 0.745 2.451 1.00 83.75 94 GLN A C 1
ATOM 737 O O . GLN A 1 94 ? 9.986 1.227 2.264 1.00 83.75 94 GLN A O 1
ATOM 742 N N . VAL A 1 95 ? 8.552 -0.495 2.070 1.00 81.69 95 VAL A N 1
ATOM 743 C CA . VAL A 1 95 ? 9.523 -1.417 1.462 1.00 81.69 95 VAL A CA 1
ATOM 744 C C . VAL A 1 95 ? 9.876 -1.002 0.032 1.00 81.69 95 VAL A C 1
ATOM 746 O O . VAL A 1 95 ? 11.036 -1.103 -0.356 1.00 81.69 95 VAL A O 1
ATOM 749 N N . LEU A 1 96 ? 8.911 -0.498 -0.740 1.00 73.19 96 LEU A N 1
ATOM 750 C CA . LEU A 1 96 ? 9.105 -0.096 -2.140 1.00 73.19 96 LEU A CA 1
ATOM 751 C C . LEU A 1 96 ? 10.256 0.916 -2.358 1.00 73.19 96 LEU A C 1
ATOM 753 O O . LEU A 1 96 ? 11.200 0.596 -3.081 1.00 73.19 96 LEU A O 1
ATOM 757 N N . PRO A 1 97 ? 10.241 2.108 -1.731 1.00 68.88 97 PRO A N 1
ATOM 758 C CA . PRO A 1 97 ? 11.316 3.081 -1.886 1.00 68.88 97 PRO A CA 1
ATOM 759 C C . PRO A 1 97 ? 12.616 2.602 -1.250 1.00 68.88 97 PRO A C 1
ATOM 761 O O . PRO A 1 97 ? 13.687 2.941 -1.738 1.00 68.88 97 PRO A O 1
ATOM 764 N N . LEU A 1 98 ? 12.547 1.792 -0.189 1.00 71.81 98 LEU A N 1
ATOM 765 C CA . LEU A 1 98 ? 13.743 1.213 0.414 1.00 71.81 98 LEU A CA 1
ATOM 766 C C . LEU A 1 98 ? 14.453 0.272 -0.570 1.00 71.81 98 LEU A C 1
ATOM 768 O O . LEU A 1 98 ? 15.667 0.356 -0.718 1.00 71.81 98 LEU A O 1
ATOM 772 N N . MET A 1 99 ? 13.706 -0.579 -1.283 1.00 69.56 99 MET A N 1
ATOM 773 C CA . MET A 1 99 ? 14.266 -1.431 -2.336 1.00 69.56 99 MET A CA 1
ATOM 774 C C . MET A 1 99 ? 14.822 -0.609 -3.501 1.00 69.56 99 MET A C 1
ATOM 776 O O . MET A 1 99 ? 15.898 -0.938 -3.994 1.00 69.56 99 MET A O 1
ATOM 780 N N . ALA A 1 100 ? 14.150 0.479 -3.894 1.00 66.25 100 ALA A N 1
ATOM 781 C 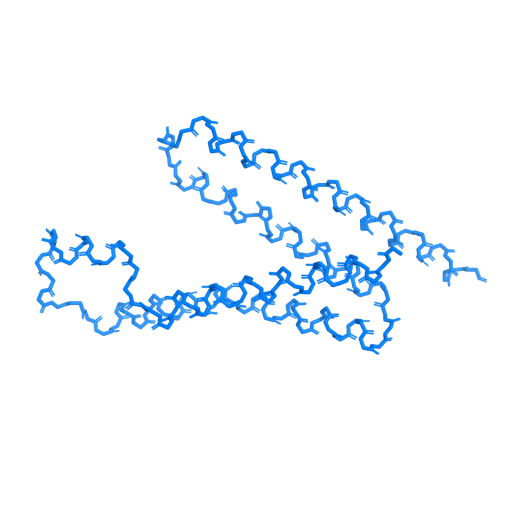CA . ALA A 1 100 ? 14.655 1.388 -4.924 1.00 66.25 100 ALA A CA 1
ATOM 782 C C . ALA A 1 100 ? 15.999 2.024 -4.521 1.00 66.25 100 ALA A C 1
ATOM 784 O O . ALA A 1 100 ? 16.944 1.982 -5.301 1.00 66.25 100 ALA A O 1
ATOM 785 N N . VAL A 1 101 ? 16.130 2.499 -3.276 1.00 68.25 101 VAL A N 1
ATOM 786 C CA . VAL A 1 101 ? 17.383 3.076 -2.747 1.00 68.25 101 VAL A CA 1
ATOM 787 C C . VAL A 1 101 ? 18.492 2.032 -2.617 1.00 68.25 101 VAL A C 1
ATOM 789 O O . VAL A 1 101 ? 19.652 2.328 -2.884 1.00 68.25 101 VAL A O 1
ATOM 792 N N . VAL A 1 102 ? 18.168 0.802 -2.208 1.00 67.31 102 VAL A N 1
ATOM 793 C CA . VAL A 1 102 ? 19.161 -0.282 -2.097 1.00 67.31 102 VAL A CA 1
ATOM 794 C C . VAL A 1 102 ? 19.642 -0.742 -3.480 1.00 67.31 102 VAL A C 1
ATOM 796 O O . VAL A 1 102 ? 20.819 -1.073 -3.640 1.00 67.31 102 VAL A O 1
ATOM 799 N N . ALA A 1 103 ? 18.758 -0.753 -4.481 1.00 65.06 103 ALA A N 1
ATOM 800 C CA . ALA A 1 103 ? 19.099 -1.098 -5.861 1.00 65.06 103 ALA A CA 1
ATOM 801 C C . ALA A 1 103 ? 19.857 0.037 -6.579 1.00 65.06 103 ALA A C 1
ATOM 803 O O . ALA A 1 103 ? 20.805 -0.226 -7.325 1.00 65.06 103 ALA A O 1
ATOM 804 N N . GLY A 1 104 ? 19.483 1.293 -6.322 1.00 60.09 104 GLY A N 1
ATOM 805 C CA . GLY A 1 104 ? 20.139 2.500 -6.817 1.00 60.09 104 GLY A CA 1
ATOM 806 C C . GLY A 1 104 ? 21.443 2.766 -6.072 1.00 60.09 104 GLY A C 1
ATOM 807 O O . GLY A 1 104 ? 21.485 3.531 -5.113 1.00 60.09 104 GLY A O 1
ATOM 808 N N . ARG A 1 105 ? 22.537 2.124 -6.499 1.00 55.09 105 ARG A N 1
ATOM 809 C CA . ARG A 1 105 ? 23.877 2.293 -5.909 1.00 55.09 105 ARG A CA 1
ATOM 810 C C . ARG A 1 105 ? 24.373 3.751 -5.988 1.00 55.09 105 ARG A C 1
ATOM 812 O O . ARG A 1 105 ? 25.111 4.112 -6.896 1.00 55.09 105 ARG A O 1
ATOM 819 N N . GLY A 1 106 ? 24.028 4.566 -4.992 1.00 55.81 106 GLY A N 1
ATOM 820 C CA . GLY A 1 106 ? 24.786 5.746 -4.552 1.00 55.81 106 GLY A CA 1
ATOM 821 C C . GLY A 1 106 ? 24.804 6.982 -5.459 1.00 55.81 106 GLY A C 1
ATOM 822 O O . GLY A 1 106 ? 25.504 7.935 -5.128 1.00 5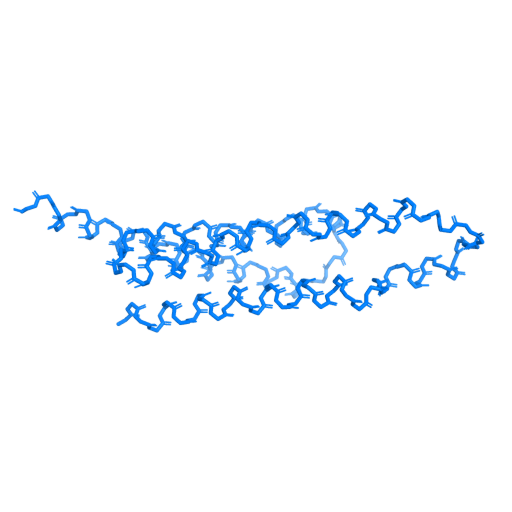5.81 106 GLY A O 1
ATOM 823 N N . THR A 1 107 ? 24.062 7.007 -6.568 1.00 60.75 107 THR A N 1
ATOM 824 C CA . THR A 1 107 ? 24.019 8.151 -7.503 1.00 60.75 107 THR A CA 1
ATOM 825 C C . THR A 1 107 ? 22.786 9.041 -7.341 1.00 60.75 107 THR A C 1
ATOM 827 O O . THR A 1 107 ? 22.652 10.042 -8.045 1.00 60.75 107 THR A O 1
ATOM 830 N N . GLU A 1 108 ? 21.883 8.710 -6.416 1.00 65.62 108 GLU A N 1
ATOM 831 C CA . GLU A 1 108 ? 20.657 9.478 -6.219 1.00 65.62 108 GLU A CA 1
ATOM 832 C C . GLU A 1 108 ? 20.913 10.826 -5.525 1.00 65.62 108 GLU A C 1
ATOM 834 O O . GLU A 1 108 ? 21.714 10.925 -4.590 1.00 65.62 108 GLU A O 1
ATOM 839 N N . PRO A 1 109 ? 20.222 11.896 -5.950 1.00 72.31 109 PRO A N 1
ATOM 840 C CA . PRO A 1 109 ? 20.449 13.219 -5.402 1.00 72.31 109 PRO A CA 1
ATOM 841 C C . PRO A 1 109 ? 19.976 13.313 -3.942 1.00 72.31 109 PRO A C 1
ATOM 843 O O . PRO A 1 109 ? 18.932 12.789 -3.562 1.00 72.31 109 PRO A O 1
ATOM 846 N N . VAL A 1 110 ? 20.711 14.060 -3.110 1.00 76.12 110 VAL A N 1
ATOM 847 C CA . VAL A 1 110 ? 20.484 14.175 -1.649 1.00 76.12 110 VAL A CA 1
ATOM 848 C C . VAL A 1 110 ? 19.045 14.571 -1.278 1.00 76.12 110 VAL A C 1
ATOM 850 O O . VAL A 1 110 ? 18.540 14.186 -0.222 1.00 76.12 110 VAL A O 1
ATOM 853 N N . TRP A 1 111 ? 18.361 15.340 -2.129 1.00 77.00 111 TRP A N 1
ATOM 854 C CA . TRP A 1 111 ? 16.967 15.724 -1.902 1.00 77.00 111 TRP A CA 1
ATOM 855 C C . TRP A 1 111 ? 16.003 14.530 -1.990 1.00 77.00 111 TRP A C 1
ATOM 857 O O . TRP A 1 111 ? 15.044 14.485 -1.220 1.00 77.00 111 TRP A O 1
ATOM 867 N N . LEU A 1 112 ? 16.286 13.544 -2.847 1.00 73.12 112 LEU A N 1
ATOM 868 C CA . LEU A 1 112 ? 15.497 12.319 -2.984 1.00 73.12 112 LEU A CA 1
ATOM 869 C C . LEU A 1 112 ? 15.635 11.451 -1.729 1.00 73.12 112 LEU A C 1
ATOM 871 O O . LEU A 1 112 ? 14.635 11.021 -1.160 1.00 73.12 112 LEU A O 1
ATOM 875 N N . TYR A 1 113 ? 16.853 11.326 -1.195 1.00 74.56 113 TYR A N 1
ATOM 876 C CA . TYR A 1 113 ? 17.083 10.657 0.088 1.00 74.56 113 TYR A CA 1
ATOM 877 C C . TYR A 1 113 ? 16.307 11.320 1.242 1.00 74.56 113 TYR A C 1
ATOM 879 O O . TYR A 1 113 ? 15.622 10.643 2.009 1.00 74.56 113 TYR A O 1
ATOM 887 N N . ARG A 1 114 ? 16.346 12.658 1.350 1.00 79.19 114 ARG A N 1
ATOM 888 C CA . ARG A 1 114 ? 15.581 13.402 2.373 1.00 79.19 114 ARG A CA 1
ATOM 889 C C . ARG A 1 114 ? 14.075 13.200 2.230 1.00 79.19 114 ARG A C 1
ATOM 891 O O . ARG A 1 114 ? 13.383 13.068 3.239 1.00 79.19 114 ARG A O 1
ATOM 898 N N . PHE A 1 115 ? 13.578 13.163 0.996 1.00 81.81 115 PHE A N 1
ATOM 899 C CA . PHE A 1 115 ? 12.177 12.882 0.711 1.00 81.81 115 PHE A CA 1
ATOM 900 C C . PHE A 1 115 ? 11.781 11.475 1.178 1.00 81.81 115 PHE A C 1
ATOM 902 O O . PHE A 1 115 ? 10.791 11.330 1.896 1.00 81.81 115 PHE A O 1
ATOM 909 N N . ILE A 1 116 ? 12.584 10.458 0.856 1.00 81.50 116 ILE A N 1
ATOM 910 C CA . ILE A 1 116 ? 12.329 9.064 1.243 1.00 81.50 116 ILE A CA 1
ATOM 911 C C . ILE A 1 116 ? 12.332 8.908 2.765 1.00 81.50 116 ILE A C 1
ATOM 913 O O . ILE A 1 116 ? 11.394 8.332 3.316 1.00 81.50 116 ILE A O 1
ATOM 917 N N . VAL A 1 117 ? 13.319 9.480 3.459 1.00 81.62 117 VAL A N 1
ATOM 918 C CA . VAL A 1 117 ? 13.381 9.465 4.931 1.00 81.62 117 VAL A CA 1
ATOM 919 C C . VAL A 1 117 ? 12.168 10.173 5.548 1.00 81.62 117 VAL A C 1
ATOM 921 O O . VAL A 1 117 ? 11.556 9.650 6.481 1.00 81.62 117 VAL A O 1
ATOM 924 N N . GLY A 1 118 ? 11.779 11.335 5.014 1.00 84.50 118 GLY A N 1
ATOM 925 C CA . GLY A 1 118 ? 10.602 12.073 5.480 1.00 84.50 118 GLY A CA 1
ATOM 926 C C . GLY A 1 118 ? 9.302 11.286 5.291 1.00 84.50 118 GLY A C 1
ATOM 927 O O . GLY A 1 118 ? 8.490 11.187 6.214 1.00 84.50 118 GLY A O 1
ATOM 928 N N . MET A 1 119 ? 9.131 10.662 4.125 1.00 85.50 119 MET A N 1
ATOM 929 C CA . MET A 1 119 ? 7.994 9.790 3.842 1.00 85.50 119 MET A CA 1
ATOM 930 C C . MET A 1 119 ? 7.979 8.577 4.783 1.00 85.50 119 MET A C 1
ATOM 932 O O . MET A 1 119 ? 6.929 8.243 5.328 1.00 85.50 119 MET A O 1
ATOM 936 N N . PHE A 1 120 ? 9.134 7.963 5.045 1.00 85.94 120 PHE A N 1
ATOM 937 C CA . PHE A 1 120 ? 9.256 6.840 5.975 1.00 85.94 120 PHE A CA 1
ATOM 938 C C . PHE A 1 120 ? 8.793 7.219 7.390 1.00 85.94 120 PHE A C 1
ATOM 940 O O . PHE A 1 120 ? 7.997 6.498 7.996 1.00 85.94 120 PHE A O 1
ATOM 947 N N . GLY A 1 121 ? 9.213 8.389 7.886 1.00 85.38 121 GLY A N 1
ATOM 948 C CA . GLY A 1 121 ? 8.770 8.931 9.174 1.00 85.38 121 GLY A CA 1
ATOM 949 C C . GLY A 1 121 ? 7.257 9.171 9.238 1.00 85.38 121 GLY A C 1
ATOM 950 O O . GLY A 1 121 ? 6.609 8.818 10.225 1.00 85.38 121 GLY A O 1
ATOM 951 N N . LEU A 1 122 ? 6.666 9.703 8.165 1.00 87.69 122 LEU A N 1
ATOM 952 C CA . LEU A 1 122 ? 5.219 9.921 8.083 1.00 87.69 122 LEU A CA 1
ATOM 953 C C . LEU A 1 122 ? 4.435 8.597 8.077 1.00 87.69 122 LEU A C 1
ATOM 955 O O . LEU A 1 122 ? 3.417 8.473 8.764 1.00 87.69 122 LEU A O 1
ATOM 959 N N . LEU A 1 123 ? 4.928 7.585 7.359 1.00 87.00 123 LEU A N 1
ATOM 960 C CA . LEU A 1 123 ? 4.330 6.247 7.335 1.00 87.00 123 LEU A CA 1
ATOM 961 C C . LEU A 1 123 ? 4.429 5.554 8.707 1.00 87.00 123 LEU A C 1
ATOM 963 O O . LEU A 1 123 ? 3.452 4.942 9.145 1.00 87.00 123 LEU A O 1
ATOM 967 N N . LEU A 1 124 ? 5.550 5.715 9.424 1.00 88.31 124 LEU A N 1
ATOM 968 C CA . LEU A 1 124 ? 5.721 5.216 10.797 1.00 88.31 124 LEU A CA 1
ATOM 969 C C . LEU A 1 124 ? 4.700 5.831 11.764 1.00 88.31 124 LEU A C 1
ATOM 971 O O . LEU A 1 124 ? 4.081 5.112 12.549 1.00 88.31 124 LEU A O 1
ATOM 975 N N . LEU A 1 125 ? 4.456 7.143 11.683 1.00 89.81 125 LEU A N 1
ATOM 976 C CA . LEU A 1 125 ? 3.410 7.796 12.483 1.00 89.81 125 LEU A CA 1
ATOM 977 C C . LEU A 1 125 ? 2.016 7.220 12.181 1.00 89.81 125 LEU A C 1
ATOM 979 O O . LEU A 1 125 ? 1.214 6.993 13.096 1.00 89.81 125 LEU A O 1
ATOM 983 N N . GLY A 1 126 ? 1.738 6.932 10.906 1.00 86.44 126 GLY A N 1
ATOM 984 C CA . GLY A 1 126 ? 0.518 6.244 10.482 1.00 86.44 126 GLY A CA 1
ATOM 985 C C . GLY A 1 126 ? 0.381 4.851 11.105 1.00 86.44 126 GLY A C 1
ATOM 986 O O . GLY A 1 126 ? -0.683 4.515 11.634 1.00 86.44 126 GLY A O 1
ATOM 987 N N . GLN A 1 127 ? 1.463 4.067 11.115 1.00 89.38 127 GLN A N 1
ATOM 988 C CA . GLN A 1 127 ? 1.497 2.736 11.729 1.00 89.38 127 GLN A CA 1
ATOM 989 C C . GLN A 1 127 ? 1.291 2.797 13.243 1.00 89.38 127 GLN A C 1
ATOM 991 O O . GLN A 1 127 ? 0.441 2.075 13.762 1.00 89.38 127 GLN A O 1
ATOM 996 N N . LEU A 1 128 ? 1.982 3.695 13.953 1.00 91.75 128 LEU A N 1
ATOM 997 C CA . LEU A 1 128 ? 1.790 3.890 15.396 1.00 91.75 128 LEU A CA 1
ATOM 998 C C . LEU A 1 128 ? 0.331 4.225 15.724 1.00 91.75 128 LEU A C 1
ATOM 1000 O O . LEU A 1 128 ? -0.256 3.659 16.649 1.00 91.75 128 LEU A O 1
ATOM 1004 N N . THR A 1 129 ? -0.287 5.089 14.915 1.00 88.56 129 THR A N 1
ATOM 1005 C CA . THR A 1 129 ? -1.705 5.436 15.060 1.00 88.56 129 THR A CA 1
ATOM 1006 C C . THR A 1 129 ? -2.605 4.220 14.830 1.00 88.56 129 THR A C 1
ATOM 1008 O O . THR A 1 129 ? -3.547 4.000 15.593 1.00 88.56 129 THR A O 1
ATOM 1011 N N . ALA A 1 130 ? -2.328 3.405 13.810 1.00 87.81 130 ALA A N 1
ATOM 1012 C CA . ALA A 1 130 ? -3.100 2.198 13.520 1.00 87.81 130 ALA A CA 1
ATOM 1013 C C . ALA A 1 130 ? -2.970 1.139 14.632 1.00 87.81 130 ALA A C 1
ATOM 1015 O O . ALA A 1 130 ? -3.987 0.598 15.076 1.00 87.81 130 ALA A O 1
ATOM 1016 N N . VAL A 1 131 ? -1.756 0.907 15.147 1.00 91.19 131 VAL A N 1
ATOM 1017 C CA . VAL A 1 131 ? -1.500 0.014 16.293 1.00 91.19 131 VAL A CA 1
ATOM 1018 C C . VAL A 1 131 ? -2.245 0.498 17.534 1.00 91.19 131 VAL A C 1
ATOM 1020 O O . VAL A 1 131 ? -2.936 -0.286 18.186 1.00 91.19 131 VAL A O 1
ATOM 1023 N N . TRP A 1 132 ? -2.180 1.795 17.841 1.00 91.56 132 TRP A N 1
ATOM 1024 C CA . TRP A 1 132 ? -2.905 2.368 18.975 1.00 91.56 132 TRP A CA 1
ATOM 1025 C C . TRP A 1 132 ? -4.416 2.116 18.884 1.00 91.56 132 TRP A C 1
ATOM 1027 O O . TRP A 1 132 ? -5.054 1.739 19.871 1.00 91.56 132 TRP A O 1
ATOM 1037 N N . GLN A 1 133 ? -5.004 2.282 17.695 1.00 88.44 133 GLN A N 1
ATOM 1038 C CA . GLN A 1 133 ? -6.429 2.015 17.490 1.00 88.44 133 GLN A CA 1
ATOM 1039 C C . GLN A 1 133 ? -6.764 0.525 17.617 1.00 88.44 133 GLN A C 1
ATOM 1041 O O . GLN A 1 133 ? -7.792 0.199 18.209 1.00 88.44 133 GLN A O 1
ATOM 1046 N N . LEU A 1 134 ? -5.900 -0.377 17.141 1.00 88.69 134 LEU A N 1
ATOM 1047 C CA . LEU A 1 134 ? -6.064 -1.820 17.349 1.00 88.69 134 LEU A CA 1
ATOM 1048 C C . LEU A 1 134 ? -6.061 -2.182 18.834 1.00 88.69 134 LEU A C 1
ATOM 1050 O O . LEU A 1 134 ? -6.988 -2.850 19.291 1.00 88.69 134 LEU A O 1
ATOM 1054 N N . ILE A 1 135 ? -5.088 -1.682 19.603 1.00 90.06 135 ILE A N 1
ATOM 1055 C CA . ILE A 1 135 ? -5.015 -1.904 21.057 1.00 90.06 135 ILE A CA 1
ATOM 1056 C C . ILE A 1 135 ? -6.288 -1.387 21.736 1.00 90.06 135 ILE A C 1
ATOM 1058 O O . ILE A 1 135 ? -6.881 -2.075 22.569 1.00 90.06 135 ILE A O 1
ATOM 1062 N N . ARG A 1 136 ? -6.746 -0.185 21.364 1.00 89.69 136 ARG A N 1
ATOM 1063 C CA . ARG A 1 136 ? -7.969 0.412 21.916 1.00 89.69 136 ARG A CA 1
ATOM 1064 C C . ARG A 1 136 ? -9.215 -0.421 21.608 1.00 89.69 136 ARG A C 1
ATOM 1066 O O . ARG A 1 136 ? -10.077 -0.543 22.475 1.00 89.69 136 ARG A O 1
ATOM 1073 N N . LEU A 1 137 ? -9.336 -0.953 20.393 1.00 86.44 137 LEU A N 1
ATOM 1074 C CA . LEU A 1 137 ? -10.459 -1.808 19.995 1.00 86.44 137 LEU A CA 1
ATOM 1075 C C . LEU A 1 137 ? -10.424 -3.150 20.724 1.00 86.44 137 LEU A C 1
ATOM 1077 O O . LEU A 1 137 ? -11.459 -3.590 21.214 1.00 86.44 137 LEU A O 1
ATOM 1081 N N . TYR A 1 138 ? -9.242 -3.752 20.860 1.00 87.81 138 TYR A N 1
ATOM 1082 C CA . TYR A 1 138 ? -9.068 -5.012 21.576 1.00 87.81 138 TYR A CA 1
ATOM 1083 C C . TYR A 1 138 ? -9.461 -4.883 23.053 1.00 87.81 138 TYR A C 1
ATOM 1085 O O . TYR A 1 138 ? -10.244 -5.679 23.560 1.00 87.81 138 TYR A O 1
ATOM 1093 N N . ARG A 1 139 ? -9.017 -3.809 23.723 1.00 87.50 139 ARG A N 1
ATOM 1094 C CA . ARG A 1 139 ? -9.393 -3.522 25.120 1.00 87.50 139 ARG A CA 1
ATOM 1095 C C . ARG A 1 139 ? -10.897 -3.320 25.326 1.00 87.50 139 ARG A C 1
ATOM 1097 O O . ARG A 1 139 ? -11.383 -3.590 26.411 1.00 87.50 139 ARG A O 1
ATOM 1104 N N . ARG A 1 140 ? -11.623 -2.836 24.313 1.00 79.25 140 ARG A N 1
ATOM 1105 C CA . ARG A 1 140 ? -13.080 -2.611 24.372 1.00 79.25 140 ARG A CA 1
ATOM 1106 C C . ARG A 1 140 ? -13.915 -3.850 24.055 1.00 79.25 140 ARG A C 1
ATOM 1108 O O . ARG A 1 140 ? -15.088 -3.861 24.385 1.00 79.25 140 ARG A O 1
ATOM 1115 N N . GLY A 1 141 ? -13.345 -4.836 23.364 1.00 64.94 141 GLY A N 1
ATOM 1116 C CA . GLY A 1 141 ? -14.012 -6.113 23.090 1.00 64.94 141 GLY A CA 1
ATOM 1117 C C . GLY A 1 141 ? -13.801 -7.164 24.183 1.00 64.94 141 GLY A C 1
ATOM 1118 O O . GLY A 1 141 ? -14.433 -8.209 24.132 1.00 64.94 141 GLY A O 1
ATOM 1119 N N . ALA A 1 142 ? -12.901 -6.902 25.137 1.00 58.16 142 ALA A N 1
ATOM 1120 C CA . ALA A 1 142 ? -12.591 -7.779 26.269 1.00 58.16 142 ALA A CA 1
ATOM 1121 C C . ALA A 1 142 ? -13.366 -7.428 27.559 1.00 58.16 142 ALA A C 1
ATOM 1123 O O . ALA A 1 142 ? -13.153 -8.073 28.583 1.00 58.16 142 ALA A O 1
ATOM 1124 N N . SER A 1 143 ? -14.219 -6.399 27.513 1.00 46.81 143 SER A N 1
ATOM 1125 C CA . SER A 1 143 ? -15.121 -5.946 28.585 1.00 46.81 143 SER A CA 1
ATOM 1126 C C . SER A 1 143 ? -16.564 -6.242 28.218 1.00 46.81 143 SER A C 1
ATOM 1128 O O . SER A 1 143 ? -17.316 -6.689 29.105 1.00 46.81 143 SER A O 1
#